Protein AF-A0A844Y493-F1 (afdb_monomer_lite)

Structure (mmCIF, N/CA/C/O backbone):
data_AF-A0A844Y493-F1
#
_entry.id   AF-A0A844Y493-F1
#
loop_
_atom_site.group_PDB
_atom_site.id
_atom_site.type_symbol
_atom_site.label_atom_id
_atom_site.label_alt_id
_atom_site.label_comp_id
_atom_site.label_asym_id
_atom_site.label_entity_id
_atom_site.label_seq_id
_atom_site.pdbx_PDB_ins_code
_atom_site.Cartn_x
_atom_site.Cartn_y
_atom_site.Cartn_z
_atom_site.occupancy
_atom_site.B_iso_or_equiv
_atom_site.auth_seq_id
_atom_site.auth_comp_id
_atom_site.auth_asym_id
_atom_site.auth_atom_id
_atom_site.pdbx_PDB_model_num
ATOM 1 N N . MET A 1 1 ? -1.613 -17.279 -26.285 1.00 42.62 1 MET A N 1
ATOM 2 C CA . MET A 1 1 ? -1.559 -15.802 -26.209 1.00 42.62 1 MET A CA 1
ATOM 3 C C . MET A 1 1 ? -0.314 -15.418 -25.438 1.00 42.62 1 MET A C 1
ATOM 5 O O . MET A 1 1 ? -0.013 -16.076 -24.454 1.00 42.62 1 MET A O 1
ATOM 9 N N . ARG A 1 2 ? 0.413 -14.435 -25.969 1.00 47.06 2 ARG A N 1
ATOM 10 C CA . ARG A 1 2 ? 1.778 -14.031 -25.615 1.00 47.06 2 ARG A CA 1
ATOM 11 C C . ARG A 1 2 ? 1.899 -13.496 -24.185 1.00 47.06 2 ARG A C 1
ATOM 13 O O . ARG A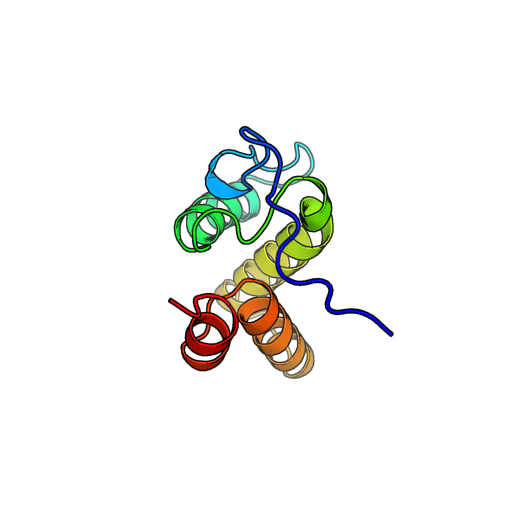 1 2 ? 0.970 -12.874 -23.673 1.00 47.06 2 ARG A O 1
ATOM 20 N N . GLU A 1 3 ? 3.061 -13.749 -23.591 1.00 45.00 3 GLU A N 1
ATOM 21 C CA . GLU A 1 3 ? 3.515 -13.196 -22.318 1.00 45.00 3 GLU A CA 1
ATOM 22 C C . GLU A 1 3 ? 3.423 -11.667 -22.314 1.00 45.00 3 GLU A C 1
ATOM 24 O O . GLU A 1 3 ? 4.050 -10.992 -23.125 1.00 45.00 3 GLU A O 1
ATOM 29 N N . ARG A 1 4 ? 2.655 -11.127 -21.363 1.00 56.09 4 ARG A N 1
ATOM 30 C CA . ARG A 1 4 ? 2.730 -9.727 -20.932 1.00 56.09 4 ARG A CA 1
ATOM 31 C C . ARG A 1 4 ? 3.812 -9.615 -19.851 1.00 56.09 4 ARG A C 1
ATOM 33 O O . ARG A 1 4 ? 3.505 -9.326 -18.700 1.00 56.09 4 ARG A O 1
ATOM 40 N N . GLN A 1 5 ? 5.049 -9.994 -20.177 1.00 47.38 5 GLN A N 1
ATOM 41 C CA . GLN A 1 5 ? 6.171 -9.874 -19.243 1.00 47.38 5 GLN A CA 1
ATOM 42 C C . GLN A 1 5 ? 6.581 -8.400 -19.177 1.00 47.38 5 GLN A C 1
ATOM 44 O O . GLN A 1 5 ? 7.299 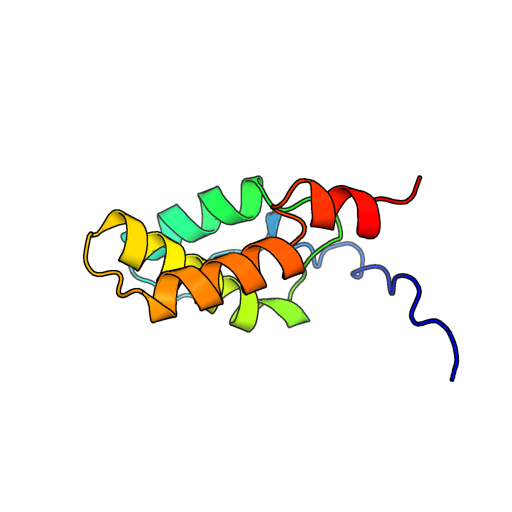-7.921 -20.045 1.00 47.38 5 GLN A O 1
ATOM 49 N N . ASN A 1 6 ? 6.108 -7.707 -18.143 1.00 58.41 6 ASN A N 1
ATOM 50 C CA . ASN A 1 6 ? 6.638 -6.433 -17.663 1.00 58.41 6 ASN A CA 1
ATOM 51 C C . ASN A 1 6 ? 6.614 -5.299 -18.695 1.00 58.41 6 ASN A C 1
ATOM 53 O O . ASN A 1 6 ? 7.654 -4.925 -19.234 1.00 58.41 6 ASN A O 1
ATOM 57 N N . GLU A 1 7 ? 5.445 -4.695 -18.925 1.00 50.28 7 GLU A N 1
ATOM 58 C CA . GLU A 1 7 ? 5.455 -3.320 -19.428 1.00 50.28 7 GLU A CA 1
ATOM 59 C C . GLU A 1 7 ? 6.125 -2.451 -18.355 1.00 50.28 7 GLU A C 1
ATOM 61 O O . GLU A 1 7 ? 5.618 -2.385 -17.231 1.00 50.28 7 GLU A O 1
ATOM 66 N N . PRO A 1 8 ? 7.293 -1.848 -18.637 1.00 53.59 8 PRO A N 1
ATOM 67 C CA . PRO A 1 8 ? 7.913 -0.959 -17.682 1.00 53.59 8 PRO A CA 1
ATOM 68 C C . PRO A 1 8 ? 6.988 0.238 -17.509 1.00 53.59 8 PRO A C 1
ATOM 70 O O . PRO A 1 8 ? 6.580 0.877 -18.483 1.00 53.59 8 PRO A O 1
ATOM 73 N N . ILE A 1 9 ? 6.676 0.545 -16.256 1.00 57.38 9 ILE A N 1
ATOM 74 C CA . ILE A 1 9 ? 6.086 1.827 -15.900 1.00 57.38 9 ILE A CA 1
ATOM 75 C C . ILE A 1 9 ? 7.001 2.903 -16.486 1.00 57.38 9 ILE A C 1
ATOM 77 O O . ILE A 1 9 ? 8.218 2.873 -16.276 1.00 57.38 9 ILE A O 1
ATOM 81 N N . ALA A 1 10 ? 6.433 3.807 -17.287 1.00 54.88 10 ALA A N 1
ATOM 82 C CA . ALA A 1 10 ? 7.202 4.868 -17.920 1.00 54.88 10 ALA A CA 1
ATOM 83 C C . ALA A 1 10 ? 8.005 5.616 -16.846 1.00 54.88 10 ALA A C 1
ATOM 85 O O . ALA A 1 10 ? 7.480 5.926 -15.775 1.00 54.88 10 ALA A O 1
ATOM 86 N N . ALA A 1 11 ? 9.287 5.880 -17.110 1.00 49.09 11 ALA A N 1
ATOM 87 C CA . ALA A 1 11 ? 10.158 6.557 -16.155 1.00 49.09 11 ALA A CA 1
ATOM 88 C C . ALA A 1 11 ? 9.504 7.875 -15.690 1.00 49.09 11 ALA A C 1
ATOM 90 O O . ALA A 1 11 ? 9.293 8.781 -16.493 1.00 49.09 11 ALA A O 1
ATOM 91 N N . GLY A 1 12 ? 9.156 7.950 -14.400 1.00 60.34 12 GLY A N 1
ATOM 92 C CA . GLY A 1 12 ? 8.434 9.078 -13.798 1.00 60.34 12 GLY A CA 1
ATOM 93 C C . GLY A 1 12 ? 6.999 8.778 -13.349 1.00 60.34 12 GLY A C 1
ATOM 94 O O . GLY A 1 12 ? 6.398 9.631 -12.703 1.00 60.34 12 GLY A O 1
ATOM 95 N N . ASP A 1 13 ? 6.472 7.586 -13.631 1.00 81.31 13 ASP A N 1
ATOM 96 C CA . ASP A 1 13 ? 5.099 7.200 -13.293 1.00 81.31 13 ASP A CA 1
ATOM 97 C C . ASP A 1 13 ? 5.003 6.237 -12.093 1.00 81.31 13 ASP A C 1
ATOM 99 O O . ASP A 1 13 ? 4.016 5.534 -11.952 1.00 81.31 13 ASP A O 1
ATOM 103 N N . ASP A 1 14 ? 6.018 6.180 -11.223 1.00 89.81 14 ASP A N 1
ATOM 104 C CA . ASP A 1 14 ? 6.052 5.283 -10.053 1.00 89.81 14 ASP A CA 1
ATOM 105 C C . ASP A 1 14 ? 5.152 5.810 -8.913 1.00 89.81 14 ASP A C 1
ATOM 107 O O . ASP A 1 14 ? 5.289 6.954 -8.459 1.00 89.81 14 ASP A O 1
ATOM 111 N N . ILE A 1 15 ? 4.255 4.957 -8.398 1.00 91.88 15 ILE A N 1
ATOM 112 C CA . ILE A 1 15 ? 3.329 5.279 -7.299 1.00 91.88 15 ILE A CA 1
ATOM 113 C C . ILE A 1 15 ? 4.057 5.764 -6.039 1.00 91.88 15 ILE A C 1
ATOM 115 O O . ILE A 1 15 ? 3.507 6.543 -5.261 1.00 91.88 15 ILE A O 1
ATOM 119 N N . ARG A 1 16 ? 5.318 5.355 -5.849 1.00 92.56 16 ARG A N 1
ATOM 120 C CA . ARG A 1 16 ? 6.180 5.762 -4.730 1.00 92.56 16 ARG A CA 1
ATOM 121 C C . ARG A 1 16 ? 6.428 7.269 -4.691 1.00 92.56 16 ARG A C 1
ATOM 123 O O . ARG A 1 16 ? 6.722 7.807 -3.626 1.00 92.56 16 ARG A O 1
ATOM 130 N N . SER A 1 17 ? 6.323 7.941 -5.836 1.00 90.38 17 SER A N 1
ATOM 131 C CA . SER A 1 17 ? 6.469 9.394 -5.977 1.00 90.38 17 SER A CA 1
ATOM 132 C C . SER A 1 17 ? 5.135 10.108 -6.215 1.00 90.38 17 SER A C 1
ATOM 134 O O . SER A 1 17 ? 5.107 11.337 -6.270 1.00 90.38 17 SER A O 1
ATOM 136 N N . ALA A 1 18 ? 4.028 9.370 -6.341 1.00 89.62 18 ALA A N 1
ATOM 137 C CA . ALA A 1 18 ? 2.721 9.948 -6.609 1.00 89.62 18 ALA A CA 1
ATOM 138 C C . ALA A 1 18 ? 2.128 10.606 -5.346 1.00 89.62 18 ALA A C 1
ATOM 140 O O . ALA A 1 18 ? 2.053 9.960 -4.290 1.00 89.62 18 ALA A O 1
ATOM 141 N N . PRO A 1 19 ? 1.658 11.866 -5.432 1.00 91.06 19 PRO A N 1
ATOM 142 C CA . PRO A 1 19 ? 0.963 12.494 -4.318 1.00 91.06 19 PRO A CA 1
ATOM 143 C C . PRO A 1 19 ? -0.376 11.786 -4.048 1.00 91.06 19 PRO A C 1
ATOM 145 O O . PRO A 1 19 ? -0.982 11.243 -4.978 1.00 91.06 19 PRO A O 1
ATOM 148 N N . PRO A 1 20 ? -0.868 11.800 -2.795 1.00 93.19 20 PRO A N 1
ATOM 149 C CA . PRO A 1 20 ? -2.211 11.324 -2.498 1.00 93.19 20 PRO A CA 1
ATOM 150 C C . PRO A 1 20 ? -3.261 12.150 -3.267 1.00 93.19 20 PRO A C 1
ATOM 152 O O . PRO A 1 20 ? -3.087 13.362 -3.419 1.00 93.19 20 PRO A O 1
ATOM 155 N N . PRO A 1 21 ? -4.364 11.533 -3.726 1.00 92.12 21 PRO A N 1
ATOM 156 C CA . PRO A 1 21 ? -5.485 12.253 -4.318 1.00 92.12 21 PRO A CA 1
ATOM 157 C C . PRO A 1 21 ? -6.052 13.341 -3.391 1.00 92.12 21 PRO A C 1
ATOM 159 O O . PRO A 1 21 ? -6.213 13.125 -2.190 1.00 92.12 21 PRO A O 1
ATOM 162 N N . ASN A 1 22 ? -6.418 14.494 -3.962 1.00 91.12 22 ASN A N 1
ATOM 163 C CA . ASN A 1 22 ? -6.898 15.674 -3.217 1.00 91.12 22 ASN A CA 1
ATOM 164 C C . ASN A 1 22 ? -8.186 15.434 -2.405 1.00 91.12 22 ASN A C 1
ATOM 166 O O . ASN A 1 22 ? -8.529 16.225 -1.534 1.00 91.12 22 ASN A O 1
ATOM 170 N N . ASN A 1 23 ? -8.933 14.376 -2.717 1.00 90.31 23 ASN A N 1
ATOM 171 C CA . ASN A 1 23 ? -10.164 13.979 -2.033 1.00 90.31 23 ASN A CA 1
ATOM 172 C C . ASN A 1 23 ? -9.921 13.028 -0.844 1.00 90.31 23 ASN A C 1
ATOM 174 O O . ASN A 1 23 ? -10.888 12.587 -0.216 1.00 90.31 23 ASN A O 1
ATOM 178 N N . LEU A 1 24 ? -8.668 12.675 -0.536 1.00 92.56 24 LEU A N 1
ATOM 179 C CA . LEU A 1 24 ? -8.322 11.947 0.682 1.00 92.56 24 LEU A CA 1
ATOM 180 C C . LEU A 1 24 ? -8.171 12.917 1.855 1.00 92.56 24 LEU A C 1
ATOM 182 O O . LEU A 1 24 ? -7.474 13.919 1.757 1.00 92.56 24 LEU A O 1
ATOM 186 N N . HIS A 1 25 ? -8.782 12.586 2.992 1.00 93.38 25 HIS A N 1
ATOM 187 C CA . HIS A 1 25 ? -8.512 13.299 4.241 1.00 93.38 25 HIS A CA 1
ATOM 188 C C . HIS A 1 25 ? -7.123 12.926 4.796 1.00 93.38 25 HIS A C 1
ATOM 190 O O . HIS A 1 25 ? -6.569 11.875 4.459 1.00 93.38 25 HIS A O 1
ATOM 196 N N . ASP A 1 26 ? -6.594 13.735 5.716 1.00 91.69 26 ASP A N 1
ATOM 197 C CA . ASP A 1 26 ? -5.204 13.666 6.205 1.00 91.69 26 ASP A CA 1
ATOM 198 C C . ASP A 1 26 ? -4.761 12.279 6.702 1.00 91.69 26 ASP A C 1
ATOM 200 O O . ASP A 1 26 ? -3.631 11.842 6.468 1.00 91.69 26 ASP A O 1
ATOM 204 N N . GLY A 1 27 ? -5.665 11.545 7.355 1.00 94.00 27 GLY A N 1
ATOM 205 C CA . GLY A 1 27 ? -5.410 10.183 7.824 1.00 94.00 27 GLY A CA 1
ATOM 206 C C . GLY A 1 27 ? -5.164 9.199 6.677 1.00 94.00 27 GLY A C 1
ATOM 207 O O . GLY A 1 27 ? -4.214 8.418 6.730 1.00 94.00 27 GLY A O 1
ATOM 208 N N . LEU A 1 28 ? -5.972 9.263 5.615 1.00 96.56 28 LEU A N 1
ATOM 209 C CA . LEU A 1 28 ? -5.773 8.448 4.414 1.00 96.56 28 LEU A CA 1
ATOM 210 C C . LEU A 1 28 ? -4.547 8.905 3.621 1.00 96.56 28 LEU A C 1
ATOM 212 O O . LEU A 1 28 ? -3.806 8.054 3.140 1.00 96.56 28 LEU A O 1
ATOM 216 N N . ALA A 1 29 ? -4.287 10.211 3.536 1.00 96.44 29 ALA A N 1
ATOM 217 C CA . ALA A 1 29 ? -3.089 10.747 2.888 1.00 96.44 29 ALA A CA 1
ATOM 218 C C . ALA A 1 29 ? -1.798 10.276 3.587 1.00 96.44 29 ALA A C 1
ATOM 220 O O . ALA A 1 29 ? -0.832 9.881 2.934 1.00 96.44 29 ALA A O 1
ATOM 221 N N . THR A 1 30 ? -1.808 10.219 4.922 1.00 96.62 30 THR A N 1
ATOM 222 C CA . THR A 1 30 ? -0.696 9.664 5.709 1.00 96.62 30 THR A CA 1
ATOM 223 C C . THR A 1 30 ? -0.495 8.176 5.413 1.00 96.62 30 THR A C 1
ATOM 225 O O . THR A 1 30 ? 0.631 7.726 5.195 1.00 96.62 30 THR A O 1
ATOM 228 N N . VAL 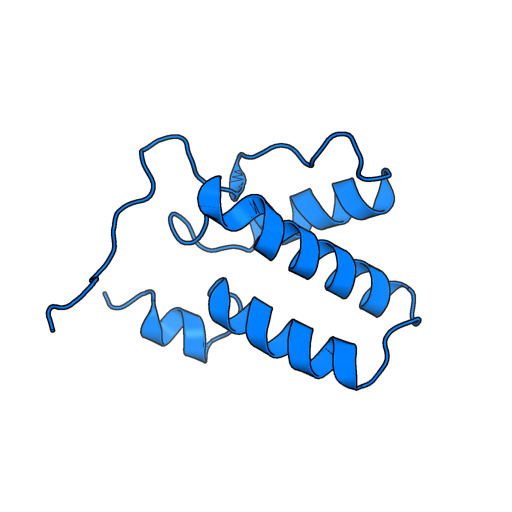A 1 31 ? -1.580 7.392 5.369 1.00 97.62 31 VAL A N 1
ATOM 229 C CA . VAL A 1 31 ? -1.502 5.967 5.010 1.00 97.62 31 VAL A CA 1
ATOM 230 C C . VAL A 1 31 ? -1.015 5.792 3.572 1.00 97.62 31 VAL A C 1
ATOM 232 O O . VAL A 1 31 ? -0.186 4.920 3.339 1.00 97.62 31 VAL A O 1
ATOM 235 N N . TRP A 1 32 ? -1.452 6.630 2.630 1.00 97.44 32 TRP A N 1
ATOM 236 C CA . TRP A 1 32 ? -0.987 6.611 1.242 1.00 97.44 32 TRP A CA 1
ATOM 237 C C . TRP A 1 32 ? 0.532 6.696 1.161 1.00 97.44 32 TRP A C 1
ATOM 239 O O . TRP A 1 32 ? 1.158 5.804 0.596 1.00 97.44 32 TRP A O 1
ATOM 249 N N . GLN A 1 33 ? 1.136 7.711 1.783 1.00 96.31 33 GLN A N 1
ATOM 250 C CA . GLN A 1 33 ? 2.590 7.892 1.762 1.00 96.31 33 GLN A CA 1
ATOM 251 C C . GLN A 1 33 ? 3.328 6.701 2.388 1.00 96.31 33 GLN A C 1
ATOM 253 O O . GLN A 1 33 ? 4.319 6.219 1.836 1.00 96.31 33 GLN A O 1
ATOM 258 N N . GLN A 1 34 ? 2.822 6.177 3.510 1.00 96.75 34 GLN A N 1
ATOM 259 C CA . GLN A 1 34 ? 3.406 4.999 4.154 1.00 96.75 34 GLN A CA 1
ATOM 260 C C . GLN A 1 34 ? 3.354 3.776 3.241 1.00 96.75 34 GLN A C 1
ATOM 262 O O . GLN A 1 34 ? 4.368 3.113 3.046 1.00 96.75 34 GLN A O 1
ATOM 267 N N . VAL A 1 35 ? 2.186 3.472 2.675 1.00 96.75 35 VAL A N 1
ATOM 268 C CA . VAL A 1 35 ? 2.003 2.299 1.817 1.00 96.75 35 VAL A CA 1
ATOM 269 C C . VAL A 1 35 ? 2.828 2.452 0.546 1.00 96.75 35 VAL A C 1
ATOM 271 O O . VAL A 1 35 ? 3.497 1.499 0.164 1.00 96.75 35 VAL A O 1
ATOM 274 N N . ALA A 1 36 ? 2.871 3.649 -0.045 1.00 95.75 36 ALA A N 1
ATOM 275 C CA . ALA A 1 36 ? 3.633 3.921 -1.258 1.00 95.75 36 ALA A CA 1
ATOM 276 C C . ALA A 1 36 ? 5.120 3.634 -1.026 1.00 95.75 36 ALA A C 1
ATOM 278 O O . ALA A 1 36 ? 5.739 2.952 -1.831 1.00 95.75 36 ALA A O 1
ATOM 279 N N . SER A 1 37 ? 5.674 4.017 0.130 1.00 94.50 37 SER A N 1
ATOM 280 C CA . SER A 1 37 ? 7.072 3.7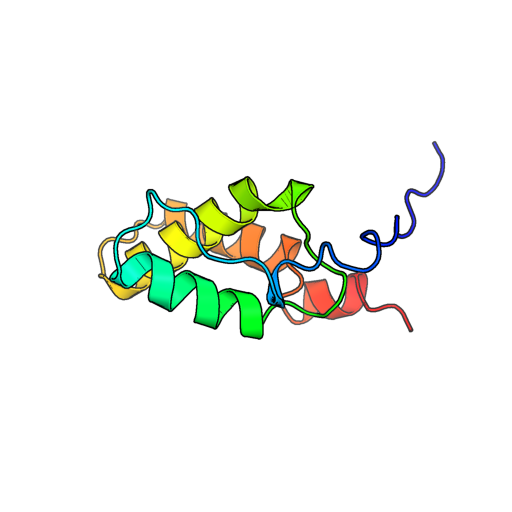19 0.481 1.00 94.50 37 SER A CA 1
ATOM 281 C C . SER A 1 37 ? 7.410 2.220 0.576 1.00 94.50 37 SER A C 1
ATOM 283 O O . SER A 1 37 ? 8.579 1.854 0.451 1.00 94.50 37 SER A O 1
ATOM 285 N N . LEU A 1 38 ? 6.405 1.359 0.777 1.00 94.69 38 LEU A N 1
ATOM 286 C CA . LEU A 1 38 ? 6.553 -0.092 0.925 1.00 94.69 38 LEU A CA 1
ATOM 287 C C . LEU A 1 38 ? 6.343 -0.861 -0.386 1.00 94.69 38 LEU A C 1
ATOM 289 O O . LEU A 1 38 ? 6.684 -2.045 -0.452 1.00 94.69 38 LEU A O 1
ATOM 293 N N . VAL A 1 39 ? 5.762 -0.226 -1.407 1.00 93.44 39 VAL A N 1
ATOM 294 C CA . VAL A 1 39 ? 5.593 -0.848 -2.724 1.00 93.44 39 VAL A CA 1
ATOM 295 C C . VAL A 1 39 ? 6.973 -1.009 -3.373 1.00 93.44 39 VAL A C 1
ATOM 297 O O . VAL A 1 39 ? 7.775 -0.067 -3.344 1.00 93.44 39 VAL A O 1
ATOM 300 N N . PRO A 1 40 ? 7.299 -2.182 -3.948 1.00 90.94 40 PRO A N 1
ATOM 301 C CA . PRO A 1 40 ? 8.551 -2.342 -4.673 1.00 90.94 40 PRO A CA 1
ATOM 302 C C . PRO A 1 40 ? 8.605 -1.414 -5.896 1.00 90.94 40 PRO A C 1
ATOM 304 O O . PRO A 1 40 ? 7.581 -1.071 -6.483 1.00 90.94 40 PRO A O 1
ATOM 307 N N . LYS A 1 41 ? 9.817 -1.005 -6.277 1.00 88.50 41 LYS A N 1
ATOM 308 C CA . LYS A 1 41 ? 10.043 -0.114 -7.423 1.00 88.50 41 LYS A CA 1
ATOM 309 C C . LYS A 1 41 ? 9.436 -0.697 -8.705 1.00 88.50 41 LYS A C 1
ATOM 311 O O . LYS A 1 41 ? 9.515 -1.906 -8.908 1.00 88.50 41 LYS A O 1
ATOM 316 N N . ASP A 1 42 ? 8.881 0.169 -9.550 1.00 85.62 42 ASP A N 1
ATOM 317 C CA . ASP A 1 42 ? 8.340 -0.173 -10.875 1.00 85.62 42 ASP A CA 1
ATOM 318 C C . ASP A 1 42 ? 7.168 -1.193 -10.857 1.00 85.62 42 ASP A C 1
ATOM 320 O O . ASP A 1 42 ? 6.813 -1.730 -11.903 1.00 85.62 42 ASP A O 1
ATOM 324 N N . ILE A 1 43 ? 6.543 -1.461 -9.696 1.00 88.81 43 ILE A N 1
ATOM 325 C CA . ILE A 1 43 ? 5.396 -2.388 -9.581 1.00 88.81 43 ILE A CA 1
ATOM 326 C C . ILE A 1 43 ? 4.049 -1.718 -9.839 1.00 88.81 43 ILE A C 1
ATOM 328 O O . ILE A 1 43 ? 3.148 -2.366 -10.362 1.00 88.81 43 ILE A O 1
ATOM 332 N N . ALA A 1 44 ? 3.886 -0.458 -9.441 1.00 91.19 44 ALA A N 1
ATOM 333 C CA . ALA A 1 44 ? 2.628 0.258 -9.609 1.00 91.19 44 ALA A CA 1
ATOM 334 C C . ALA A 1 44 ? 2.858 1.706 -10.007 1.00 91.19 44 ALA A C 1
ATOM 336 O O . ALA A 1 44 ? 3.807 2.343 -9.539 1.00 91.19 44 ALA A O 1
ATOM 337 N N . GLY A 1 45 ? 1.977 2.204 -10.869 1.00 91.00 45 GLY A N 1
ATOM 338 C CA . GLY A 1 45 ? 2.062 3.550 -11.410 1.00 91.00 45 GLY A CA 1
ATOM 339 C C . GLY A 1 45 ? 0.731 4.276 -11.468 1.00 91.00 45 GLY A C 1
ATOM 340 O O . GLY A 1 45 ? -0.206 3.938 -10.741 1.00 91.00 45 GLY A O 1
ATOM 341 N N . LYS A 1 46 ? 0.614 5.308 -12.311 1.00 88.88 46 LYS A N 1
ATOM 342 C CA . LYS A 1 46 ? -0.606 6.132 -12.357 1.00 88.88 46 LYS A CA 1
ATOM 343 C C . LYS A 1 46 ? -1.829 5.352 -12.805 1.00 88.88 46 LYS A C 1
ATOM 345 O O . LYS A 1 46 ? -2.920 5.616 -12.302 1.00 88.88 46 LYS A O 1
ATOM 350 N N . ALA A 1 47 ? -1.657 4.381 -13.700 1.00 89.75 47 ALA A N 1
ATOM 351 C CA . ALA A 1 47 ? -2.738 3.489 -14.114 1.00 89.75 47 ALA A CA 1
ATOM 352 C C . ALA A 1 47 ? -3.340 2.706 -12.928 1.00 89.75 47 ALA A C 1
ATOM 354 O O . ALA A 1 47 ? -4.538 2.421 -12.923 1.00 89.75 47 ALA A O 1
ATOM 355 N N . ASP A 1 48 ? -2.541 2.441 -11.892 1.00 92.75 48 ASP A N 1
ATOM 356 C CA . ASP A 1 48 ? -2.931 1.651 -10.725 1.00 92.75 48 ASP A CA 1
ATOM 357 C C . ASP A 1 48 ? -3.458 2.501 -9.561 1.00 92.75 48 ASP A C 1
ATOM 359 O O . ASP A 1 48 ? -3.858 1.948 -8.533 1.00 92.75 48 ASP A O 1
ATOM 363 N N . GLN A 1 49 ? -3.502 3.836 -9.693 1.00 92.56 49 GLN A N 1
ATOM 364 C CA . GLN A 1 49 ? -3.854 4.751 -8.596 1.00 92.56 49 GLN A CA 1
ATOM 365 C C . GLN A 1 49 ? -5.172 4.399 -7.908 1.00 92.56 49 GLN A C 1
ATOM 367 O O . GLN A 1 49 ? -5.254 4.470 -6.686 1.00 92.56 49 GLN A O 1
ATOM 372 N N . LEU A 1 50 ? -6.195 3.990 -8.662 1.00 94.50 50 LEU A N 1
ATOM 373 C CA . LEU A 1 50 ? -7.496 3.657 -8.082 1.00 94.50 50 LEU A CA 1
ATOM 374 C C . LEU A 1 50 ? -7.447 2.354 -7.267 1.00 94.50 50 LEU A C 1
ATOM 376 O O . LEU A 1 50 ? -8.023 2.268 -6.181 1.00 94.50 50 LEU A O 1
ATOM 380 N N . ALA A 1 51 ? -6.738 1.340 -7.771 1.00 96.31 51 ALA A N 1
ATOM 381 C CA . ALA A 1 51 ? -6.524 0.092 -7.044 1.00 96.31 51 ALA A CA 1
ATOM 382 C C . ALA A 1 51 ? -5.659 0.327 -5.795 1.00 96.31 51 ALA A C 1
ATOM 384 O O . ALA A 1 51 ? -5.927 -0.237 -4.729 1.00 96.31 51 ALA A O 1
ATOM 385 N N . PHE A 1 52 ? -4.674 1.219 -5.903 1.00 97.00 52 PHE A N 1
ATOM 386 C CA . PHE A 1 52 ? -3.827 1.633 -4.797 1.00 97.00 52 PHE A CA 1
ATOM 387 C C . PHE A 1 52 ? -4.614 2.424 -3.739 1.00 97.00 52 PHE A C 1
ATOM 389 O O . PHE A 1 52 ? -4.492 2.157 -2.544 1.00 97.00 52 PHE A O 1
ATOM 396 N N . GLU A 1 53 ? -5.514 3.318 -4.152 1.00 97.12 53 GLU A N 1
ATOM 397 C CA . GLU A 1 53 ? -6.415 4.029 -3.241 1.00 97.12 53 GLU A CA 1
ATOM 398 C C . GLU A 1 53 ? -7.316 3.055 -2.468 1.00 97.12 53 GLU A C 1
ATOM 400 O O . GLU A 1 53 ? -7.499 3.196 -1.256 1.00 97.12 53 GLU A O 1
ATOM 405 N N . ALA A 1 54 ? -7.845 2.025 -3.137 1.00 97.50 54 ALA A N 1
ATOM 406 C CA . ALA A 1 54 ? -8.634 0.987 -2.480 1.00 97.50 54 ALA A CA 1
ATOM 407 C C . ALA A 1 54 ? -7.816 0.228 -1.419 1.00 97.50 54 ALA A C 1
ATOM 409 O O . ALA A 1 54 ? -8.319 -0.024 -0.320 1.00 97.50 54 ALA A O 1
ATOM 410 N N . LEU A 1 55 ? -6.548 -0.090 -1.709 1.00 98.00 55 LEU A N 1
ATOM 411 C CA . LEU A 1 55 ? -5.622 -0.685 -0.741 1.00 98.00 55 LEU A CA 1
ATOM 412 C C . LEU A 1 55 ? -5.414 0.237 0.473 1.00 98.00 55 LEU A C 1
ATOM 414 O O . LEU A 1 55 ? -5.548 -0.211 1.613 1.00 98.00 55 LEU A O 1
ATOM 418 N N . VAL A 1 56 ? -5.140 1.523 0.238 1.00 97.94 56 VAL A N 1
ATOM 419 C CA . VAL A 1 56 ? -4.943 2.541 1.285 1.00 97.94 56 VAL A CA 1
ATOM 420 C C . VAL A 1 56 ? -6.171 2.652 2.188 1.00 97.94 56 VAL A C 1
ATOM 422 O O . VAL A 1 56 ? -6.040 2.617 3.414 1.00 97.94 56 VAL A O 1
ATOM 425 N N . ARG A 1 57 ? -7.373 2.708 1.603 1.00 97.44 57 ARG A N 1
ATOM 426 C CA . ARG A 1 57 ? -8.640 2.750 2.348 1.00 97.44 57 ARG A CA 1
ATOM 427 C C . ARG A 1 57 ? -8.835 1.505 3.206 1.00 97.44 57 ARG A C 1
ATOM 429 O O . ARG A 1 57 ? -9.167 1.632 4.380 1.00 97.44 57 ARG A O 1
ATOM 436 N N . LEU A 1 58 ? -8.559 0.315 2.673 1.00 97.88 58 LEU A N 1
ATOM 437 C CA . LEU A 1 58 ? -8.679 -0.933 3.432 1.00 97.88 58 LEU A CA 1
ATOM 438 C C . LEU A 1 58 ? -7.671 -1.024 4.584 1.00 97.88 58 LEU A C 1
ATOM 440 O O . LEU A 1 58 ? -8.028 -1.487 5.667 1.00 97.88 58 LEU A O 1
ATOM 444 N N . ILE A 1 59 ? -6.436 -0.550 4.389 1.00 97.56 59 ILE A N 1
ATOM 445 C CA . ILE A 1 59 ? -5.430 -0.478 5.459 1.00 97.56 59 ILE A CA 1
ATOM 446 C C . ILE A 1 59 ? -5.874 0.495 6.551 1.00 97.56 59 ILE A C 1
ATOM 448 O O . ILE A 1 59 ? -5.751 0.178 7.735 1.00 97.56 59 ILE A O 1
ATOM 452 N N . TYR A 1 60 ? -6.412 1.654 6.173 1.00 97.25 60 TYR A N 1
ATOM 453 C CA . TYR A 1 60 ? -6.958 2.609 7.130 1.00 97.25 60 TYR A CA 1
ATOM 454 C C . TYR A 1 60 ? -8.124 1.998 7.919 1.00 97.25 60 TYR A C 1
ATOM 456 O O . TYR A 1 60 ? -8.060 1.951 9.143 1.00 97.25 60 TYR A O 1
ATOM 464 N N . THR A 1 61 ? -9.119 1.405 7.248 1.00 96.56 61 THR A N 1
ATOM 465 C CA . THR A 1 61 ? -10.253 0.716 7.893 1.00 96.56 61 THR A CA 1
ATOM 466 C C . THR A 1 61 ? -9.804 -0.407 8.837 1.00 96.56 61 THR A C 1
ATOM 468 O O . THR A 1 61 ? -10.360 -0.565 9.925 1.00 96.56 61 THR A O 1
ATOM 471 N N . MET A 1 62 ? -8.776 -1.177 8.462 1.00 96.62 62 MET A N 1
ATOM 472 C CA . MET A 1 62 ? -8.170 -2.194 9.329 1.00 96.62 62 MET A CA 1
ATOM 473 C C . MET A 1 62 ? -7.570 -1.577 10.597 1.00 96.62 62 MET A C 1
ATOM 475 O O . MET A 1 62 ? -7.801 -2.085 11.694 1.00 96.62 62 MET A O 1
ATOM 479 N N . ARG A 1 63 ? -6.825 -0.474 10.463 1.00 96.00 63 ARG A N 1
ATOM 480 C CA . ARG A 1 63 ? -6.194 0.224 11.595 1.00 96.00 63 ARG A CA 1
ATOM 481 C C . ARG A 1 63 ? -7.217 0.917 12.499 1.00 96.00 63 ARG A C 1
ATOM 483 O O . ARG A 1 63 ? -7.007 0.956 13.708 1.00 96.00 63 ARG A O 1
ATOM 490 N N . SER A 1 64 ? -8.340 1.367 11.944 1.00 94.31 64 SER A N 1
ATOM 491 C CA . SER A 1 64 ? -9.458 1.968 12.686 1.00 94.31 64 SER A CA 1
ATOM 492 C C . SER A 1 64 ? -10.344 0.953 13.420 1.00 94.31 64 SER A C 1
ATOM 494 O O . SER A 1 64 ? -11.305 1.348 14.066 1.00 94.31 64 SER A O 1
ATOM 496 N N . ARG A 1 65 ? -10.034 -0.354 13.361 1.00 90.88 65 ARG A N 1
ATOM 497 C CA . ARG A 1 65 ? -10.833 -1.447 13.963 1.00 90.88 65 ARG A CA 1
ATOM 498 C C . ARG A 1 65 ? -12.266 -1.561 13.418 1.00 90.88 65 ARG A C 1
ATOM 500 O O . ARG A 1 65 ? -13.122 -2.169 14.050 1.00 90.88 65 ARG A O 1
ATOM 507 N N . GLU A 1 66 ? -12.505 -1.051 12.213 1.00 93.88 66 GLU A N 1
ATOM 508 C CA . GLU A 1 66 ? -13.800 -1.112 11.514 1.00 93.88 66 GLU A CA 1
ATOM 509 C C . GLU A 1 66 ? -13.832 -2.210 10.432 1.00 93.88 66 GLU A C 1
ATOM 511 O O . GLU A 1 66 ? -14.805 -2.371 9.688 1.00 93.88 66 GLU A O 1
ATOM 516 N N . ALA A 1 67 ? -12.749 -2.983 10.301 1.00 94.81 67 ALA A N 1
ATOM 517 C CA . ALA A 1 67 ? -12.635 -4.008 9.275 1.00 94.81 67 ALA A CA 1
ATOM 518 C C . ALA A 1 67 ? -13.513 -5.240 9.548 1.00 94.81 67 ALA A C 1
ATOM 520 O O . ALA A 1 67 ? -13.523 -5.806 10.638 1.00 94.81 67 ALA A O 1
ATOM 521 N N . LYS A 1 68 ? -14.201 -5.703 8.499 1.00 96.12 68 LYS A N 1
ATOM 522 C CA . LYS A 1 68 ? -14.955 -6.960 8.457 1.00 96.12 68 LYS A CA 1
ATOM 523 C C . LYS A 1 68 ? -14.112 -8.041 7.781 1.00 96.12 68 LYS A C 1
ATOM 525 O O . LYS A 1 68 ? -13.187 -7.725 7.036 1.00 96.12 68 LYS A O 1
ATOM 530 N N . ALA A 1 69 ? -14.484 -9.310 7.946 1.00 94.38 69 ALA A N 1
ATOM 531 C CA . ALA A 1 69 ? -13.797 -10.443 7.310 1.00 94.38 69 ALA A CA 1
ATOM 532 C C . ALA A 1 69 ? -13.587 -10.256 5.789 1.00 94.38 69 ALA A C 1
ATOM 534 O O . ALA A 1 69 ? -12.499 -10.504 5.275 1.00 94.38 69 ALA A O 1
ATOM 535 N N . ALA A 1 70 ? -14.591 -9.721 5.083 1.00 94.12 70 ALA A N 1
ATOM 536 C CA . ALA A 1 70 ? -14.499 -9.427 3.651 1.00 94.12 70 ALA A CA 1
ATOM 537 C C . ALA A 1 70 ? -13.408 -8.392 3.303 1.00 94.12 70 ALA A C 1
ATOM 539 O O . ALA A 1 70 ? -12.765 -8.502 2.258 1.00 94.12 70 ALA A O 1
ATOM 540 N N . HIS A 1 71 ? -13.153 -7.418 4.186 1.00 97.00 71 HIS A N 1
ATOM 541 C CA . HIS A 1 71 ? -12.079 -6.441 3.997 1.00 97.00 71 HIS A CA 1
ATOM 542 C C . HIS A 1 71 ? -10.708 -7.112 4.063 1.00 97.00 71 HIS A C 1
ATOM 544 O O . HIS A 1 71 ? -9.857 -6.801 3.239 1.00 97.00 71 HIS A O 1
ATOM 550 N N . PHE A 1 72 ? -10.505 -8.067 4.977 1.00 95.94 72 PHE A N 1
ATOM 551 C CA . PHE A 1 72 ? -9.240 -8.800 5.084 1.00 95.94 72 PHE A CA 1
ATOM 552 C C . PHE A 1 72 ? -8.964 -9.666 3.855 1.00 95.94 72 PHE A C 1
ATOM 554 O O . PHE A 1 72 ? -7.843 -9.660 3.353 1.00 95.94 72 PHE A O 1
ATOM 561 N N . ALA A 1 73 ? -9.987 -10.341 3.323 1.00 95.75 73 ALA A N 1
ATOM 562 C CA . ALA A 1 73 ? -9.850 -11.108 2.087 1.00 95.75 73 ALA A CA 1
ATOM 563 C C . ALA A 1 73 ? -9.435 -10.205 0.910 1.00 95.75 73 ALA A C 1
ATOM 565 O O . ALA A 1 73 ? -8.463 -10.500 0.214 1.00 95.75 73 ALA A O 1
ATOM 566 N N . ARG A 1 74 ? -10.111 -9.058 0.725 1.00 96.81 74 ARG A N 1
ATOM 567 C CA . ARG A 1 74 ? -9.765 -8.112 -0.349 1.00 96.81 74 ARG A CA 1
ATOM 568 C C . ARG A 1 74 ? -8.401 -7.456 -0.134 1.00 96.81 74 ARG A C 1
ATOM 570 O O . ARG A 1 74 ? -7.653 -7.296 -1.098 1.00 96.81 74 ARG A O 1
ATOM 577 N N . LEU A 1 75 ? -8.066 -7.116 1.110 1.00 97.12 75 LEU A N 1
ATOM 578 C CA . LEU A 1 75 ? -6.769 -6.564 1.491 1.00 97.12 75 LEU A CA 1
ATOM 579 C C . LEU A 1 75 ? -5.641 -7.544 1.156 1.00 97.12 75 LEU A C 1
ATOM 581 O O . LEU A 1 75 ? -4.663 -7.145 0.534 1.00 97.12 75 LEU A O 1
ATOM 585 N N . GLN A 1 76 ? -5.792 -8.828 1.491 1.00 96.38 76 GLN A N 1
ATOM 586 C CA . GLN A 1 76 ? -4.818 -9.861 1.139 1.00 96.38 76 GLN A CA 1
ATOM 587 C C . GLN A 1 76 ? -4.607 -9.954 -0.380 1.00 96.38 76 GLN A C 1
ATOM 589 O O . GLN A 1 76 ? -3.463 -10.058 -0.826 1.00 96.38 76 GLN A O 1
ATOM 594 N N . SER A 1 77 ? -5.681 -9.889 -1.178 1.00 96.19 77 SER A N 1
ATOM 595 C CA . SER A 1 77 ? -5.573 -9.887 -2.643 1.00 96.19 77 SER A CA 1
ATOM 596 C C . SER A 1 77 ? -4.797 -8.677 -3.163 1.00 96.19 77 SER A C 1
ATOM 598 O O . SER A 1 77 ? -3.867 -8.855 -3.942 1.00 96.19 77 SER A O 1
ATOM 600 N N . LEU A 1 78 ? -5.124 -7.466 -2.698 1.00 96.94 78 LEU A N 1
ATOM 601 C CA . LEU A 1 78 ? -4.445 -6.241 -3.136 1.00 96.94 78 LEU A CA 1
ATOM 602 C C . LEU A 1 78 ? -2.976 -6.213 -2.697 1.00 96.94 78 LEU A C 1
ATOM 604 O O . LEU A 1 78 ? -2.105 -5.873 -3.487 1.00 96.94 78 LEU A O 1
ATOM 608 N N . LEU A 1 79 ? -2.662 -6.652 -1.474 1.00 96.69 79 LEU A N 1
ATOM 609 C CA . LEU A 1 79 ? -1.272 -6.790 -1.026 1.00 96.69 79 LEU A CA 1
ATOM 610 C C . LEU A 1 79 ? -0.476 -7.757 -1.917 1.00 96.69 79 LEU A C 1
ATOM 612 O O . LEU A 1 79 ? 0.719 -7.565 -2.128 1.00 96.69 79 LEU A O 1
ATOM 616 N N . ALA A 1 80 ? -1.105 -8.814 -2.432 1.00 94.69 80 ALA A N 1
ATOM 617 C CA . ALA A 1 80 ? -0.455 -9.721 -3.370 1.00 94.69 80 ALA A CA 1
ATOM 618 C C . ALA A 1 80 ? -0.299 -9.115 -4.774 1.00 94.69 80 ALA A C 1
ATOM 620 O O . ALA A 1 80 ? 0.693 -9.403 -5.436 1.00 94.69 80 ALA A O 1
ATOM 621 N N . GLU A 1 81 ? -1.245 -8.292 -5.216 1.00 92.81 81 GLU A N 1
ATOM 622 C CA . GLU A 1 81 ? -1.214 -7.594 -6.505 1.00 92.81 81 GLU A CA 1
ATOM 623 C C . GLU A 1 81 ? -0.078 -6.561 -6.551 1.00 92.81 81 GLU A C 1
ATOM 625 O O . GLU A 1 81 ? 0.744 -6.588 -7.459 1.00 92.81 81 GLU A O 1
ATOM 630 N N . PHE A 1 82 ? 0.076 -5.769 -5.486 1.00 94.50 82 PHE A N 1
ATOM 631 C CA . PHE A 1 82 ? 1.125 -4.751 -5.351 1.00 94.50 82 PHE A CA 1
ATOM 632 C C . PHE A 1 82 ? 2.489 -5.291 -4.882 1.00 94.50 82 PHE A C 1
ATOM 634 O O . PHE A 1 82 ? 3.340 -4.536 -4.412 1.00 94.50 82 PHE A O 1
ATOM 641 N N . GLY A 1 83 ? 2.723 -6.607 -4.945 1.00 93.38 83 GLY A N 1
ATOM 642 C CA . GLY A 1 83 ? 4.023 -7.179 -4.574 1.00 93.38 83 GLY A CA 1
ATOM 643 C C . GLY A 1 83 ? 4.387 -7.030 -3.091 1.00 93.38 83 GLY A C 1
ATOM 644 O O . GLY A 1 83 ? 5.554 -7.113 -2.722 1.00 93.38 83 GLY A O 1
ATOM 645 N N . MET A 1 84 ? 3.413 -6.837 -2.204 1.00 93.69 84 MET A N 1
ATOM 646 C CA . MET A 1 84 ? 3.650 -6.590 -0.776 1.00 93.69 84 MET A CA 1
ATOM 647 C C . MET A 1 84 ? 3.659 -7.873 0.071 1.00 93.69 84 MET A C 1
ATOM 649 O O . MET A 1 84 ? 3.930 -7.828 1.271 1.00 93.69 84 MET A O 1
ATOM 653 N N . THR A 1 85 ? 3.443 -9.044 -0.537 1.00 94.06 85 THR A N 1
ATOM 654 C CA . THR A 1 85 ? 3.595 -10.356 0.124 1.00 94.06 85 THR A CA 1
ATOM 655 C C . THR A 1 85 ? 4.871 -11.072 -0.335 1.00 94.06 85 THR A C 1
ATOM 657 O O . THR A 1 85 ? 5.287 -10.882 -1.479 1.00 94.06 85 THR A O 1
ATOM 660 N N . PRO A 1 86 ? 5.490 -11.939 0.494 1.00 91.94 86 PRO A N 1
ATOM 661 C CA . PRO A 1 86 ? 6.677 -12.699 0.089 1.00 91.94 86 PRO A CA 1
ATOM 662 C C . PRO A 1 86 ? 6.462 -13.513 -1.193 1.00 91.94 86 PRO A C 1
ATOM 664 O O . PRO A 1 86 ? 7.283 -13.467 -2.105 1.00 91.94 86 PRO A O 1
ATOM 667 N N . ALA A 1 87 ? 5.316 -14.192 -1.297 1.00 90.56 87 ALA A N 1
ATOM 668 C CA . ALA A 1 87 ? 4.963 -14.980 -2.474 1.00 90.56 87 ALA A CA 1
ATOM 669 C C . ALA A 1 87 ? 4.780 -14.110 -3.728 1.00 90.56 87 ALA A C 1
ATOM 671 O O . ALA A 1 87 ? 5.163 -14.523 -4.817 1.00 90.56 87 ALA A O 1
ATOM 672 N N . ALA A 1 88 ? 4.208 -12.908 -3.594 1.00 90.62 88 ALA A N 1
ATOM 673 C CA . ALA A 1 88 ? 4.074 -11.982 -4.715 1.00 90.62 88 ALA A CA 1
ATOM 674 C C . ALA A 1 88 ? 5.422 -11.412 -5.160 1.00 90.62 88 ALA A C 1
ATOM 676 O O . ALA A 1 88 ? 5.698 -11.415 -6.356 1.00 90.62 88 ALA A O 1
ATOM 677 N N . ARG A 1 89 ? 6.289 -11.015 -4.218 1.00 88.12 89 ARG A N 1
ATOM 678 C CA . ARG A 1 89 ? 7.655 -10.578 -4.543 1.00 88.12 89 ARG A CA 1
ATOM 679 C C . ARG A 1 89 ? 8.426 -11.656 -5.287 1.00 88.12 89 ARG A C 1
ATOM 681 O O . ARG A 1 89 ? 9.036 -11.352 -6.294 1.00 88.12 89 ARG A O 1
ATOM 688 N N . ALA A 1 90 ? 8.335 -12.916 -4.868 1.00 86.62 90 ALA A N 1
ATOM 689 C CA . ALA A 1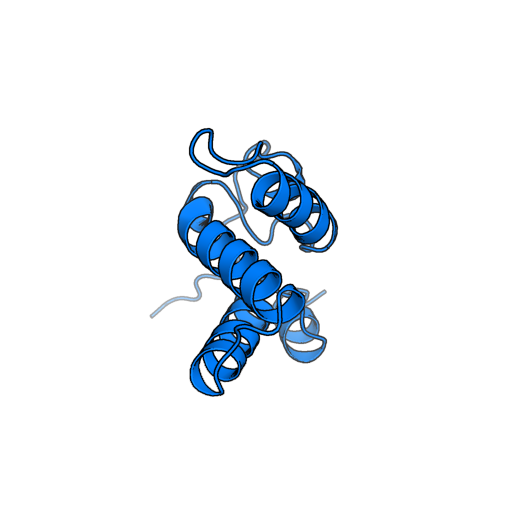 90 ? 8.992 -14.015 -5.577 1.00 86.62 90 ALA A CA 1
ATOM 690 C C . ALA A 1 90 ? 8.486 -14.207 -7.024 1.00 86.62 90 ALA A C 1
ATOM 692 O O . ALA A 1 90 ? 9.235 -14.671 -7.879 1.00 86.62 90 ALA A O 1
ATOM 693 N N . ARG A 1 91 ? 7.223 -13.861 -7.317 1.00 82.38 91 ARG A N 1
ATOM 694 C CA . ARG A 1 91 ? 6.660 -13.937 -8.678 1.00 82.38 91 ARG A CA 1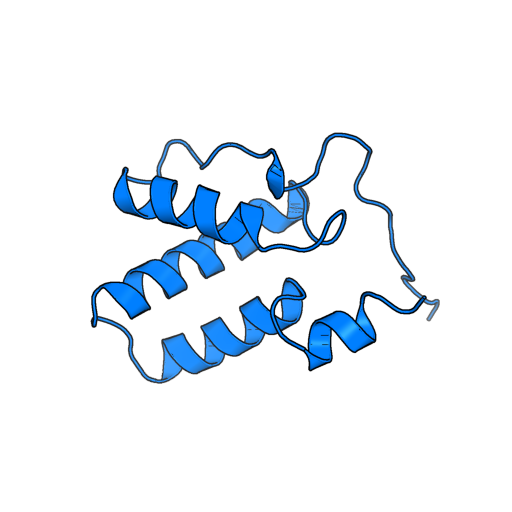
ATOM 695 C C . ARG A 1 91 ? 7.025 -12.734 -9.545 1.00 82.38 91 ARG A C 1
ATOM 697 O O . ARG A 1 91 ? 7.278 -12.923 -10.729 1.00 82.38 91 ARG A O 1
ATOM 704 N N . LEU A 1 92 ? 6.992 -11.533 -8.966 1.00 74.25 92 LEU A N 1
ATOM 705 C CA . LEU A 1 92 ? 7.201 -10.265 -9.673 1.00 74.25 92 LEU A CA 1
ATOM 706 C C . LEU A 1 92 ? 8.691 -9.921 -9.811 1.00 74.25 92 LEU A C 1
ATOM 708 O O . LEU A 1 92 ? 9.116 -9.439 -10.851 1.00 74.25 92 LEU A O 1
ATOM 712 N N . CYS A 1 93 ? 9.501 -10.226 -8.796 1.00 60.34 93 CYS A N 1
ATOM 713 C CA . CYS A 1 93 ? 10.947 -10.002 -8.774 1.00 60.34 93 CYS A CA 1
ATOM 714 C C . CYS A 1 93 ? 11.729 -11.222 -9.282 1.00 60.34 93 CYS A C 1
ATOM 716 O O . CYS A 1 93 ? 12.729 -11.588 -8.666 1.00 60.34 93 CYS A O 1
ATOM 718 N N . LYS A 1 94 ? 11.291 -11.882 -10.365 1.00 50.53 94 LYS A N 1
ATOM 719 C CA . LYS A 1 94 ? 12.163 -12.853 -11.044 1.00 50.53 94 LYS A CA 1
ATOM 720 C C . LYS A 1 94 ? 13.402 -12.111 -11.568 1.00 50.53 94 LYS A C 1
ATOM 722 O O . LYS A 1 94 ? 13.329 -11.458 -12.605 1.00 50.53 94 LYS A O 1
ATOM 727 N N . LEU A 1 95 ? 14.466 -12.162 -10.763 1.00 47.28 95 LEU A N 1
ATOM 728 C CA . LEU A 1 95 ? 15.864 -11.945 -11.135 1.00 47.28 95 LEU A CA 1
ATOM 729 C C . LEU A 1 95 ? 16.251 -12.886 -12.279 1.00 47.28 95 LEU A C 1
ATOM 731 O O . LEU A 1 95 ? 15.755 -14.039 -12.269 1.00 47.28 95 LEU A O 1
#

Foldseek 3Di:
DDDPQDPFDPVPFQQQPDQQDPPDDPLLRVLSNVVSVQQDTRLDGPVCNVLSSLLSVLVSCVVVVNDDPVSVVSNVVSCLSRQNDPVSVCVNVPD

Organism: NCBI:txid994320

Radius of gyration: 13.86 Å; chains: 1; bounding box: 31×32×40 Å

pLDDT: mean 86.85, std 15.7, range [42.62, 98.0]

Sequence (95 aa):
MRERQNEPIAAGDDIRSAPPPNNLHDGLATVWQQVASLVPKDIAGKADQLAFEALVRLIYTMRSREAKAAHFARLQSLLAEFGMTPAARARLCKL

Secondary structure (DSSP, 8-state):
-------PPPTT-BGGGPPPPTTS-HHHHHHHHHHHHHSPTTS-BGGGHHHHHHHHHHHHHHHTT---HHHHHHHHHHHHHTT-SHHHHHHH---